Protein AF-A0A1X7KPB6-F1 (afdb_monomer_lite)

Radius of gyration: 12.2 Å; chains: 1; bounding box: 23×16×40 Å

Structure (mmCIF, N/CA/C/O backbone):
data_AF-A0A1X7KPB6-F1
#
_entry.id   AF-A0A1X7KPB6-F1
#
loop_
_atom_site.group_PDB
_atom_site.id
_atom_site.type_symbol
_atom_site.label_atom_id
_atom_site.label_alt_id
_atom_site.label_comp_id
_atom_site.label_asym_id
_atom_site.label_entity_id
_atom_site.label_seq_id
_atom_site.pdbx_PDB_ins_code
_atom_site.Cartn_x
_atom_site.Cartn_y
_atom_site.Cartn_z
_atom_site.o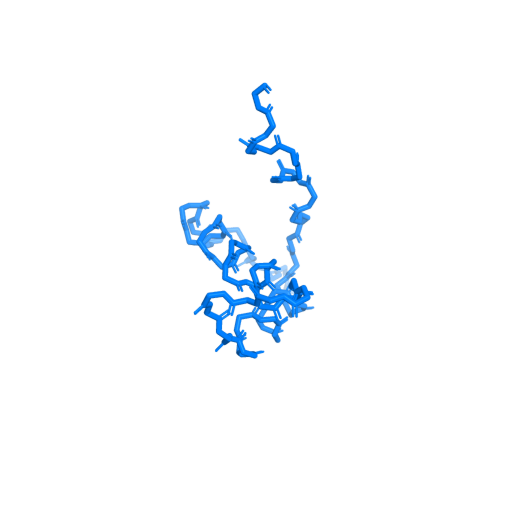ccupancy
_atom_site.B_iso_or_equiv
_atom_site.auth_seq_id
_atom_site.auth_comp_id
_atom_site.auth_asym_id
_atom_site.auth_atom_id
_atom_site.pdbx_PDB_model_num
ATOM 1 N N . MET A 1 1 ? 11.310 -8.648 -24.149 1.00 37.44 1 MET A N 1
ATOM 2 C CA . MET A 1 1 ? 11.159 -7.224 -23.780 1.00 37.44 1 MET A CA 1
ATOM 3 C C . MET A 1 1 ? 11.175 -7.142 -22.268 1.00 37.44 1 MET A C 1
ATOM 5 O O . MET A 1 1 ? 10.271 -7.687 -21.649 1.00 37.44 1 MET A O 1
ATOM 9 N N . HIS A 1 2 ? 12.220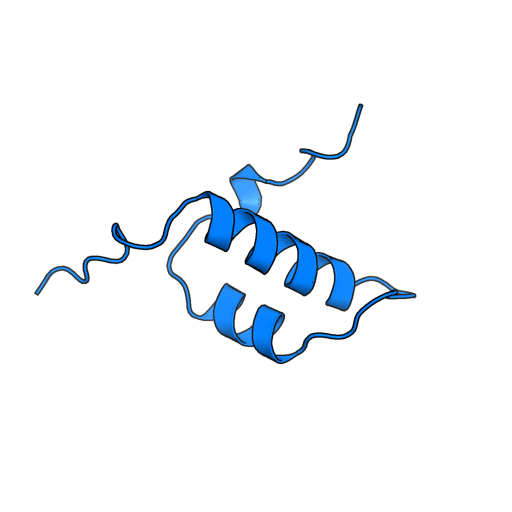 -6.554 -21.685 1.00 46.91 2 HIS A N 1
ATOM 10 C CA . HIS A 1 2 ? 12.246 -6.255 -20.255 1.00 46.91 2 HIS A CA 1
ATOM 11 C C . HIS A 1 2 ? 11.146 -5.231 -19.961 1.00 46.91 2 HIS A C 1
ATOM 13 O O . HIS A 1 2 ? 11.060 -4.197 -20.620 1.00 46.91 2 HIS A O 1
ATOM 19 N N . LYS A 1 3 ? 10.245 -5.570 -19.040 1.00 49.81 3 LYS A N 1
ATOM 20 C CA . LYS A 1 3 ? 9.175 -4.684 -18.590 1.00 49.81 3 LYS A CA 1
ATOM 21 C C . LYS A 1 3 ? 9.820 -3.679 -17.638 1.00 49.81 3 LYS A C 1
ATOM 23 O O . LYS A 1 3 ? 10.140 -4.031 -16.510 1.00 49.81 3 LYS A O 1
ATOM 28 N N . GLU A 1 4 ? 10.061 -2.464 -18.121 1.00 53.94 4 GLU A N 1
ATOM 29 C CA . GLU A 1 4 ? 10.519 -1.314 -17.331 1.00 53.94 4 GLU A CA 1
ATOM 30 C C . GLU A 1 4 ? 9.455 -0.972 -16.266 1.00 53.94 4 GLU A C 1
ATOM 32 O O . GLU A 1 4 ? 8.640 -0.071 -16.432 1.00 53.94 4 GLU A O 1
ATOM 37 N N . MET A 1 5 ? 9.409 -1.728 -15.165 1.00 53.31 5 MET A N 1
ATOM 38 C CA . MET A 1 5 ? 8.688 -1.335 -13.940 1.00 53.31 5 MET A CA 1
ATOM 39 C C . MET A 1 5 ? 9.508 -0.334 -13.105 1.00 53.31 5 MET A C 1
ATOM 41 O O . MET A 1 5 ? 9.074 0.102 -12.046 1.00 53.31 5 MET A O 1
ATOM 45 N N . SER A 1 6 ? 10.653 0.094 -13.646 1.00 52.09 6 SER A N 1
ATOM 46 C CA . SER A 1 6 ? 11.605 1.088 -13.141 1.00 52.09 6 SER A CA 1
ATOM 47 C C . SER A 1 6 ? 11.085 2.536 -13.143 1.00 52.09 6 SER A C 1
ATOM 49 O O . SER A 1 6 ? 11.743 3.410 -12.587 1.00 52.09 6 SER A O 1
ATOM 51 N N . ALA A 1 7 ? 9.929 2.817 -13.757 1.00 61.81 7 ALA A N 1
ATOM 52 C CA . ALA A 1 7 ? 9.453 4.188 -13.970 1.00 61.81 7 ALA A CA 1
ATOM 53 C C . ALA A 1 7 ? 8.479 4.718 -12.901 1.00 61.81 7 ALA A C 1
ATOM 55 O O . ALA A 1 7 ? 8.114 5.892 -12.956 1.00 61.81 7 ALA A O 1
ATOM 56 N N . LEU A 1 8 ? 8.023 3.892 -11.949 1.00 74.38 8 LEU A N 1
ATOM 57 C CA . LEU A 1 8 ? 7.126 4.367 -10.891 1.00 74.38 8 LEU A CA 1
ATOM 58 C C . LEU A 1 8 ? 7.930 5.104 -9.809 1.00 74.38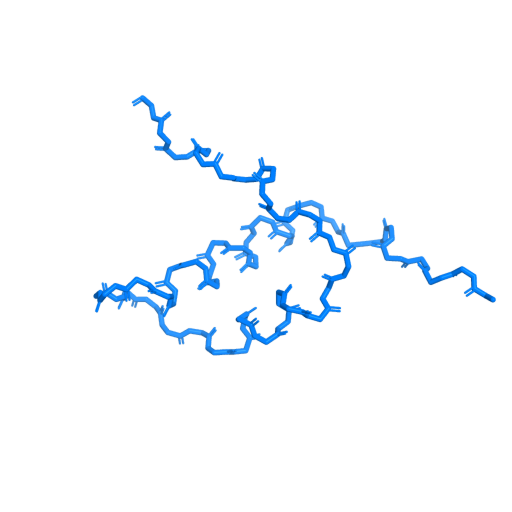 8 LEU A C 1
ATOM 60 O O . LEU A 1 8 ? 8.805 4.497 -9.190 1.00 74.38 8 LEU A O 1
ATOM 64 N N . PRO A 1 9 ? 7.638 6.389 -9.530 1.00 85.81 9 PRO A N 1
ATOM 65 C CA . PRO A 1 9 ? 8.307 7.109 -8.457 1.00 85.81 9 PRO A CA 1
ATOM 66 C C . PRO A 1 9 ? 8.082 6.426 -7.105 1.00 85.81 9 PRO A C 1
ATOM 68 O O . PRO A 1 9 ? 6.952 6.070 -6.762 1.00 85.81 9 PRO A O 1
ATOM 71 N N . THR A 1 10 ? 9.128 6.329 -6.282 1.00 82.06 10 THR A N 1
ATOM 72 C CA . THR A 1 10 ? 9.052 5.754 -4.925 1.00 82.06 10 THR A CA 1
ATOM 73 C C . THR A 1 10 ? 7.972 6.418 -4.066 1.00 82.06 10 THR A C 1
ATOM 75 O O . THR A 1 10 ? 7.300 5.753 -3.282 1.00 82.06 10 THR A O 1
ATOM 78 N N . THR A 1 11 ? 7.738 7.720 -4.258 1.00 88.88 11 THR A N 1
ATOM 79 C CA . THR A 1 11 ? 6.675 8.485 -3.585 1.00 88.88 11 THR A CA 1
ATOM 80 C C . THR A 1 11 ? 5.263 7.984 -3.919 1.00 88.88 11 THR A C 1
ATOM 82 O O . THR A 1 11 ? 4.368 8.032 -3.074 1.00 88.88 11 THR A O 1
ATOM 85 N N . MET A 1 12 ? 5.041 7.452 -5.123 1.00 92.19 12 MET A N 1
ATOM 86 C CA . MET A 1 12 ? 3.774 6.811 -5.492 1.00 92.19 12 MET A CA 1
ATOM 87 C C . MET A 1 12 ? 3.663 5.395 -4.919 1.00 92.19 12 MET A C 1
ATOM 89 O O . MET A 1 12 ? 2.577 4.966 -4.540 1.00 92.19 12 MET A O 1
ATOM 93 N N . LEU A 1 13 ? 4.781 4.674 -4.816 1.00 92.62 13 LEU A N 1
ATOM 94 C CA . LEU A 1 13 ? 4.798 3.321 -4.258 1.00 92.62 13 LEU A CA 1
ATOM 95 C C . LEU A 1 13 ? 4.504 3.323 -2.755 1.00 92.62 13 LEU A C 1
ATOM 97 O O . LEU A 1 13 ? 3.679 2.533 -2.304 1.00 92.62 13 LEU A O 1
ATOM 101 N N . ILE A 1 14 ? 5.091 4.251 -1.992 1.00 93.44 14 ILE A N 1
ATOM 102 C CA . ILE A 1 14 ? 4.817 4.355 -0.550 1.00 93.44 14 ILE A CA 1
ATOM 103 C C . ILE A 1 14 ? 3.362 4.761 -0.266 1.00 93.44 14 ILE A C 1
ATOM 105 O O . ILE A 1 14 ? 2.749 4.264 0.677 1.00 93.44 14 ILE A O 1
ATOM 109 N N . THR A 1 15 ? 2.765 5.612 -1.106 1.00 94.19 15 THR A N 1
ATOM 110 C CA . THR A 1 15 ? 1.353 6.006 -0.957 1.00 94.19 15 THR A CA 1
ATOM 111 C C . THR A 1 15 ? 0.396 4.878 -1.333 1.00 94.19 15 THR A C 1
ATOM 113 O O . THR A 1 15 ? -0.599 4.665 -0.637 1.00 94.19 15 THR A O 1
ATOM 116 N N . LEU A 1 16 ? 0.703 4.126 -2.393 1.00 95.56 16 LEU A N 1
ATOM 117 C CA . LEU A 1 16 ? -0.036 2.923 -2.766 1.00 95.56 16 LEU A CA 1
ATOM 118 C C . LEU A 1 16 ? 0.011 1.868 -1.651 1.00 95.56 16 LEU A C 1
ATOM 120 O O . LEU A 1 16 ? -1.037 1.353 -1.259 1.00 95.56 16 LEU A O 1
ATOM 124 N N . TRP A 1 17 ? 1.205 1.596 -1.116 1.00 95.62 17 TRP A N 1
ATOM 125 C CA . TRP A 1 17 ? 1.411 0.680 0.004 1.00 95.62 17 TRP A CA 1
ATOM 126 C C . TRP A 1 17 ? 0.590 1.089 1.225 1.00 95.62 17 TRP A C 1
ATOM 128 O O . TRP A 1 17 ? -0.178 0.281 1.736 1.00 95.62 17 TRP A O 1
ATOM 138 N N . ALA A 1 18 ? 0.667 2.355 1.646 1.00 95.44 18 ALA A N 1
ATOM 139 C CA . ALA A 1 18 ? -0.064 2.837 2.816 1.00 95.44 18 ALA A CA 1
ATOM 140 C C . ALA A 1 18 ? -1.583 2.623 2.679 1.00 95.44 18 ALA A C 1
ATOM 142 O O . ALA A 1 18 ? -2.224 2.127 3.603 1.00 95.44 18 ALA A O 1
ATOM 143 N N . LYS A 1 19 ? -2.159 2.927 1.507 1.00 96.75 19 LYS A N 1
ATOM 144 C CA . LYS A 1 19 ? -3.590 2.715 1.220 1.00 96.75 19 LYS A CA 1
ATOM 145 C C . LYS A 1 19 ? -3.988 1.239 1.264 1.00 96.75 19 LYS A C 1
ATOM 147 O O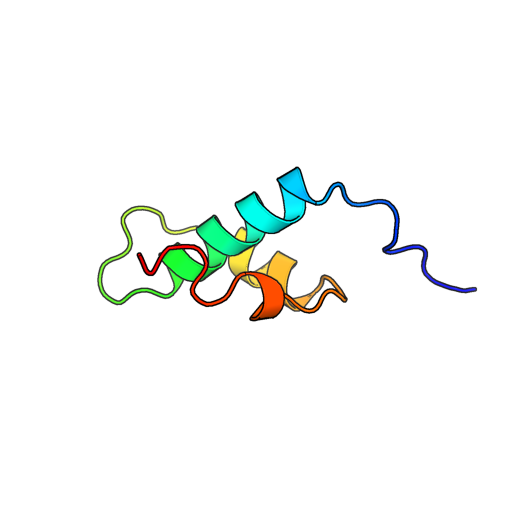 . LYS A 1 19 ? -5.033 0.903 1.822 1.00 96.75 19 LYS A O 1
ATOM 152 N N . ALA A 1 20 ? -3.187 0.368 0.653 1.00 96.62 20 ALA A N 1
ATOM 153 C CA . ALA A 1 20 ? -3.462 -1.063 0.598 1.00 96.62 20 ALA A CA 1
ATOM 154 C C . ALA A 1 20 ? -3.328 -1.720 1.982 1.00 96.62 20 ALA A C 1
ATOM 156 O O . ALA A 1 20 ? -4.203 -2.490 2.379 1.00 96.62 20 ALA A O 1
ATOM 157 N N . THR A 1 21 ? -2.283 -1.362 2.730 1.00 95.00 21 THR A N 1
ATOM 158 C CA . THR A 1 21 ? -2.046 -1.813 4.106 1.00 95.00 21 THR A CA 1
ATOM 159 C C . THR A 1 21 ? -3.172 -1.361 5.032 1.00 95.00 21 THR A C 1
ATOM 161 O O . THR A 1 21 ? -3.768 -2.205 5.700 1.00 95.00 21 THR A O 1
ATOM 164 N N . GLU A 1 22 ? -3.546 -0.076 5.006 1.00 96.44 22 GLU A N 1
ATOM 165 C CA . GLU A 1 22 ? -4.679 0.462 5.775 1.00 96.44 22 GLU A CA 1
ATOM 166 C C . GLU A 1 22 ? -5.968 -0.302 5.470 1.00 96.44 22 GLU A C 1
ATOM 168 O O . GLU A 1 22 ? -6.648 -0.757 6.381 1.00 96.44 22 GLU A O 1
ATOM 173 N N . SER A 1 23 ? -6.256 -0.545 4.187 1.00 96.81 23 SER A N 1
ATOM 174 C CA . SER A 1 23 ? -7.464 -1.257 3.749 1.00 96.81 23 SER A CA 1
ATOM 175 C C . SER A 1 23 ? -7.570 -2.690 4.278 1.00 96.81 23 SER A C 1
ATOM 177 O O . SER A 1 23 ? -8.668 -3.248 4.291 1.00 96.81 23 SER A O 1
ATOM 179 N N . SER A 1 24 ? -6.446 -3.294 4.676 1.00 90.81 24 SER A N 1
ATOM 180 C CA . SER A 1 24 ? -6.379 -4.653 5.222 1.00 90.81 24 SER A CA 1
ATOM 181 C C . SER A 1 24 ? -6.496 -4.722 6.748 1.00 90.81 24 SER A C 1
ATOM 183 O O . SER A 1 24 ? -6.607 -5.820 7.295 1.00 90.81 24 SER A O 1
ATOM 185 N N . MET A 1 25 ? -6.484 -3.579 7.442 1.00 93.50 25 MET A N 1
ATOM 186 C CA . MET A 1 25 ? -6.619 -3.535 8.897 1.00 93.50 25 MET A CA 1
ATOM 187 C C . MET A 1 25 ? -8.026 -3.956 9.341 1.00 93.50 25 MET A C 1
ATOM 189 O O . MET A 1 25 ? -8.992 -3.864 8.587 1.00 93.50 25 MET A O 1
ATOM 193 N N . GLU A 1 26 ? -8.166 -4.386 10.598 1.00 96.19 26 GLU A N 1
ATOM 194 C CA . GLU A 1 26 ? -9.460 -4.809 11.159 1.00 96.19 26 GLU A CA 1
ATOM 195 C C . GLU A 1 26 ? -10.503 -3.673 11.142 1.00 96.19 26 GLU A C 1
ATOM 197 O O . GLU A 1 26 ? -11.690 -3.893 10.889 1.00 96.19 26 GLU A O 1
ATOM 202 N N . ARG A 1 27 ? -10.054 -2.435 11.389 1.00 96.56 27 ARG A N 1
ATOM 203 C CA . ARG A 1 27 ? -10.886 -1.224 11.442 1.00 96.56 27 ARG A CA 1
ATOM 204 C C . ARG A 1 27 ? -10.267 -0.110 10.591 1.00 96.56 27 ARG A C 1
ATOM 206 O O . ARG A 1 27 ? -9.714 0.831 11.153 1.00 96.56 27 ARG A O 1
ATOM 213 N N . PRO A 1 28 ? -10.344 -0.219 9.256 1.00 96.50 28 PRO A N 1
ATOM 214 C CA . PRO A 1 28 ? -9.669 0.707 8.361 1.00 96.50 28 PRO A CA 1
ATOM 215 C C . PRO A 1 28 ? -10.368 2.073 8.354 1.00 96.50 28 PRO A C 1
ATOM 217 O O . PRO A 1 28 ? -11.593 2.145 8.217 1.00 96.50 28 PRO A O 1
ATOM 220 N N . LEU A 1 29 ? -9.594 3.153 8.436 1.00 96.88 29 LEU A N 1
ATOM 221 C CA . LEU A 1 29 ? -10.041 4.527 8.203 1.00 96.88 29 LEU A CA 1
ATOM 222 C C . LEU A 1 29 ? -10.401 4.747 6.727 1.00 96.88 29 LEU A C 1
ATOM 224 O O . LEU A 1 29 ? -11.356 5.459 6.417 1.00 96.88 29 LEU A O 1
ATOM 228 N N . LEU A 1 30 ? -9.659 4.112 5.815 1.00 96.31 30 LEU A N 1
ATOM 229 C CA . LEU A 1 30 ? -9.888 4.158 4.373 1.00 96.31 30 LEU A CA 1
ATOM 230 C C . LEU A 1 30 ? -9.955 2.743 3.794 1.00 96.31 30 LEU A C 1
ATOM 232 O O . LEU A 1 30 ? -9.068 1.927 4.017 1.00 96.31 30 LEU A O 1
ATOM 236 N N . ARG A 1 31 ? -10.988 2.476 2.988 1.00 97.69 31 ARG A N 1
ATOM 237 C CA . ARG A 1 31 ? -11.129 1.236 2.214 1.00 97.69 31 ARG A CA 1
ATOM 238 C C . ARG A 1 31 ? -10.857 1.521 0.741 1.00 97.69 31 ARG A C 1
ATOM 240 O O . ARG A 1 31 ? -11.674 2.145 0.071 1.00 97.69 31 ARG A O 1
ATOM 247 N N . ASP A 1 32 ? -9.729 1.041 0.243 1.00 97.81 32 ASP A N 1
ATOM 248 C CA . ASP A 1 32 ? -9.264 1.216 -1.131 1.00 97.81 32 ASP A CA 1
ATOM 249 C C . ASP A 1 32 ? -8.960 -0.166 -1.748 1.00 97.81 32 ASP A C 1
ATOM 251 O O . ASP A 1 32 ? -7.807 -0.604 -1.814 1.00 97.81 32 ASP A O 1
ATOM 255 N N . PRO A 1 33 ? -9.995 -0.915 -2.186 1.00 97.12 33 PRO A N 1
ATOM 256 C CA . PRO A 1 33 ? -9.799 -2.244 -2.769 1.00 97.12 33 PRO A CA 1
ATOM 257 C C . PRO A 1 33 ? -8.971 -2.194 -4.059 1.00 97.12 33 PRO A C 1
ATOM 259 O O . PRO A 1 33 ? -8.295 -3.166 -4.397 1.00 97.12 33 PRO A O 1
ATOM 262 N N . LYS A 1 34 ? -8.982 -1.055 -4.76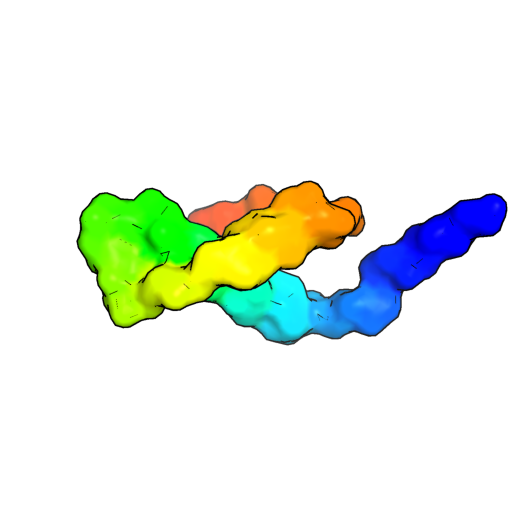5 1.00 97.38 34 LYS A N 1
ATOM 263 C CA . LYS A 1 34 ? -8.186 -0.865 -5.975 1.00 97.38 34 LYS A CA 1
ATOM 264 C C . LYS A 1 34 ? -6.702 -0.724 -5.637 1.00 97.38 34 LYS A C 1
ATOM 266 O O . LYS A 1 34 ? -5.888 -1.305 -6.346 1.00 97.38 34 LYS A O 1
ATOM 271 N N . ALA A 1 35 ? -6.339 -0.051 -4.544 1.00 96.81 35 ALA A N 1
ATOM 272 C CA . ALA A 1 35 ? -4.956 -0.033 -4.067 1.00 96.81 35 ALA A CA 1
ATOM 273 C C . ALA A 1 35 ? -4.434 -1.448 -3.766 1.00 96.81 35 ALA A C 1
ATOM 275 O O . ALA A 1 35 ? -3.327 -1.786 -4.178 1.00 96.81 35 ALA A O 1
ATOM 276 N N . VAL A 1 36 ? -5.245 -2.303 -3.131 1.00 96.88 36 VAL A N 1
ATOM 277 C CA . VAL A 1 36 ? -4.884 -3.710 -2.866 1.00 96.88 36 VAL A CA 1
ATOM 278 C C . VAL A 1 36 ? -4.663 -4.492 -4.166 1.00 96.88 36 VAL A C 1
ATOM 280 O O . VAL A 1 36 ? -3.715 -5.268 -4.269 1.00 96.88 36 VAL A O 1
ATOM 283 N N . GLU A 1 37 ? -5.524 -4.297 -5.165 1.00 97.25 37 GLU A N 1
ATOM 284 C CA . GLU A 1 37 ? -5.394 -4.926 -6.485 1.00 97.25 37 GLU A CA 1
ATOM 285 C C . GLU A 1 37 ? -4.126 -4.466 -7.218 1.00 97.25 37 GLU A C 1
ATOM 287 O O . GLU A 1 37 ? -3.365 -5.301 -7.702 1.00 97.25 37 GLU A O 1
ATOM 292 N N . ILE A 1 38 ? -3.866 -3.154 -7.254 1.00 95.00 38 ILE A N 1
ATOM 293 C CA . ILE A 1 38 ? -2.677 -2.588 -7.904 1.00 95.00 38 ILE A CA 1
ATOM 294 C C . ILE A 1 38 ? -1.410 -3.077 -7.196 1.00 95.00 38 ILE A C 1
ATOM 296 O O . ILE A 1 38 ? -0.486 -3.522 -7.868 1.00 95.00 38 ILE A O 1
ATOM 300 N N . MET A 1 39 ? -1.373 -3.066 -5.859 1.00 93.69 39 MET A N 1
ATOM 301 C CA . MET A 1 39 ? -0.219 -3.535 -5.082 1.00 93.69 39 MET A CA 1
ATOM 302 C C . MET A 1 39 ? 0.138 -4.997 -5.399 1.00 93.69 39 MET A C 1
ATOM 304 O O . MET A 1 39 ? 1.313 -5.331 -5.455 1.00 93.69 39 MET A O 1
ATOM 308 N N . LYS A 1 40 ? -0.855 -5.856 -5.676 1.00 92.88 40 LYS A N 1
ATOM 309 C CA . LYS A 1 40 ? -0.635 -7.253 -6.103 1.00 92.88 40 LYS A CA 1
ATOM 310 C C . LYS A 1 40 ? -0.156 -7.397 -7.553 1.00 92.88 40 LYS A C 1
ATOM 312 O O . LYS A 1 40 ? 0.380 -8.442 -7.905 1.00 92.88 40 LYS A O 1
ATOM 317 N N . ALA A 1 41 ? -0.406 -6.402 -8.403 1.00 92.56 41 ALA A N 1
ATOM 318 C CA . ALA A 1 41 ? -0.072 -6.429 -9.829 1.00 92.56 41 ALA A CA 1
ATOM 319 C C . ALA A 1 41 ? 1.264 -5.738 -10.159 1.00 92.56 41 ALA A C 1
ATOM 321 O O . ALA A 1 41 ? 1.821 -5.955 -11.241 1.00 92.56 41 ALA A O 1
ATOM 322 N N . VAL A 1 42 ? 1.757 -4.882 -9.260 1.00 90.62 42 VAL A N 1
ATOM 323 C CA . VAL A 1 42 ? 3.061 -4.223 -9.373 1.00 90.62 42 VAL A CA 1
ATOM 324 C C . VAL A 1 42 ? 4.151 -5.201 -8.933 1.00 90.62 42 VAL A C 1
ATOM 326 O O . VAL A 1 42 ? 4.106 -5.732 -7.829 1.00 90.62 42 VAL A O 1
ATOM 329 N N . ASP A 1 43 ? 5.147 -5.410 -9.791 1.00 88.75 43 ASP A N 1
ATOM 330 C CA . ASP A 1 43 ? 6.346 -6.193 -9.474 1.00 88.75 43 ASP A CA 1
ATOM 331 C C . ASP A 1 43 ? 7.325 -5.321 -8.676 1.00 88.75 43 ASP A C 1
ATOM 333 O O . ASP A 1 43 ? 8.275 -4.740 -9.206 1.00 88.75 43 ASP A O 1
ATOM 337 N N . PHE A 1 44 ? 7.001 -5.121 -7.403 1.00 87.69 44 PHE A N 1
ATOM 338 C CA . PHE A 1 44 ? 7.810 -4.367 -6.458 1.00 87.69 44 PHE A CA 1
ATOM 339 C C . PHE A 1 44 ? 7.751 -5.047 -5.094 1.00 87.69 44 PHE A C 1
ATOM 341 O O . PHE A 1 44 ? 6.680 -5.445 -4.631 1.00 87.69 44 PHE A O 1
ATOM 348 N N . ASP A 1 45 ? 8.901 -5.153 -4.435 1.00 90.12 45 ASP A N 1
ATOM 349 C CA . ASP A 1 45 ? 8.972 -5.668 -3.074 1.00 90.12 45 ASP A CA 1
ATOM 350 C C . ASP A 1 45 ? 8.542 -4.586 -2.076 1.00 90.12 45 ASP A C 1
ATOM 352 O O . ASP A 1 45 ? 9.328 -3.738 -1.659 1.00 90.12 45 ASP A O 1
ATOM 356 N N . PHE A 1 46 ? 7.265 -4.610 -1.696 1.00 91.56 46 PHE A N 1
ATOM 357 C CA . PHE A 1 46 ? 6.698 -3.666 -0.735 1.00 91.56 46 PHE A CA 1
ATOM 358 C C . PHE A 1 46 ? 7.137 -3.908 0.719 1.00 91.56 46 PHE A C 1
ATOM 360 O O . PHE A 1 46 ? 6.896 -3.037 1.556 1.00 91.56 46 PHE A O 1
ATOM 367 N N . SER A 1 47 ? 7.811 -5.026 1.028 1.00 90.19 47 SER A N 1
ATOM 368 C CA . SER A 1 47 ? 8.294 -5.310 2.390 1.00 90.19 47 SER A CA 1
ATOM 369 C C . SER A 1 47 ? 9.356 -4.313 2.865 1.00 90.19 47 SER A C 1
ATOM 371 O O . SER A 1 47 ? 9.539 -4.120 4.064 1.00 90.19 47 SER A O 1
ATOM 373 N N . VAL A 1 48 ? 9.993 -3.581 1.943 1.00 88.94 48 VAL A N 1
ATOM 374 C CA . VAL A 1 48 ? 10.925 -2.485 2.262 1.00 88.94 48 VAL A CA 1
ATOM 375 C C . VAL A 1 48 ? 10.276 -1.343 3.052 1.00 88.94 48 VAL A C 1
ATOM 377 O O . VAL A 1 48 ? 10.980 -0.550 3.675 1.00 88.94 48 VAL A O 1
ATOM 380 N N . PHE A 1 49 ? 8.943 -1.238 3.022 1.00 91.00 49 PHE A N 1
ATOM 381 C CA . PHE A 1 49 ? 8.183 -0.274 3.816 1.00 91.00 49 PHE A CA 1
ATOM 382 C C . PHE A 1 49 ? 7.693 -0.862 5.147 1.00 91.00 49 PHE A C 1
ATOM 384 O O . PHE A 1 49 ? 7.161 -0.129 5.981 1.00 91.00 49 PHE A O 1
ATOM 391 N N . ASP A 1 50 ? 7.877 -2.154 5.411 1.00 87.50 50 ASP A N 1
ATOM 392 C CA . ASP A 1 50 ? 7.433 -2.739 6.671 1.00 87.50 50 ASP A CA 1
ATOM 393 C C . ASP A 1 50 ? 8.196 -2.133 7.853 1.00 87.50 50 ASP A C 1
ATOM 395 O O . ASP A 1 50 ? 9.416 -1.987 7.856 1.00 87.50 50 ASP A O 1
ATOM 399 N N . GLY A 1 51 ? 7.456 -1.745 8.892 1.00 81.44 51 GLY A N 1
ATOM 400 C CA . GLY A 1 51 ? 8.041 -1.132 10.083 1.00 81.44 51 GLY A CA 1
ATOM 401 C C . GLY A 1 51 ? 8.480 0.326 9.924 1.00 81.44 51 GLY A C 1
ATOM 402 O O . GLY A 1 51 ? 8.937 0.893 10.909 1.00 81.44 51 GLY A O 1
ATOM 403 N N . CYS A 1 52 ? 8.265 0.982 8.774 1.00 76.75 52 CYS A N 1
ATOM 404 C CA . CYS A 1 52 ? 8.595 2.409 8.606 1.00 76.75 52 CYS A CA 1
ATOM 405 C C . CYS A 1 52 ? 7.836 3.358 9.563 1.00 76.75 52 CYS A C 1
ATOM 407 O O . CYS A 1 52 ? 8.219 4.512 9.731 1.00 76.75 52 CYS A O 1
ATOM 409 N N . TRP A 1 53 ? 6.781 2.864 10.215 1.00 68.38 53 TRP A N 1
ATOM 410 C CA . TRP A 1 53 ? 5.976 3.567 11.216 1.00 68.38 53 TRP A CA 1
ATOM 411 C C . TRP A 1 53 ? 6.325 3.195 12.667 1.00 68.38 53 TRP A C 1
ATOM 413 O O . TRP A 1 53 ? 5.751 3.765 13.593 1.00 68.38 53 TRP A O 1
ATOM 423 N N . LYS A 1 54 ? 7.225 2.227 12.884 1.00 60.97 54 LYS A N 1
ATOM 424 C CA . LYS A 1 54 ? 7.638 1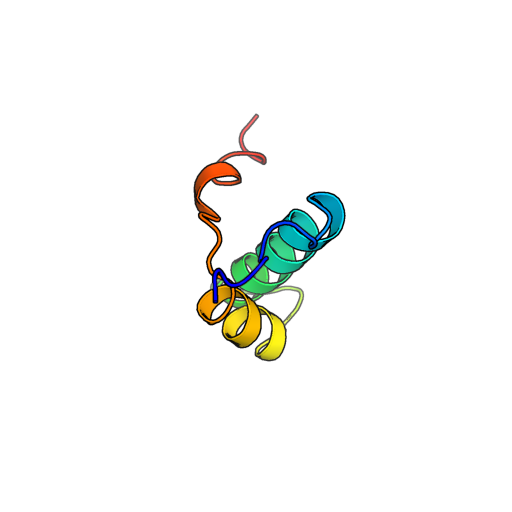.786 14.221 1.00 60.97 54 LYS A CA 1
ATOM 425 C C . LYS A 1 54 ? 8.823 2.636 14.686 1.00 60.97 54 LYS A C 1
ATOM 427 O O . LYS A 1 54 ? 9.960 2.358 14.317 1.00 60.97 54 LYS A O 1
ATOM 432 N N . SER A 1 55 ? 8.533 3.681 15.459 1.00 54.31 55 SER A N 1
ATOM 433 C CA . SER A 1 55 ? 9.501 4.407 16.299 1.00 54.31 55 SER A CA 1
ATOM 434 C C . SER A 1 55 ? 9.798 3.654 17.589 1.00 54.31 55 SER A C 1
ATOM 436 O O . SER A 1 55 ? 8.813 3.136 18.166 1.00 54.31 55 SER A O 1
#

Sequence (55 aa):
MHKEMSALPTTMLITLWAKATESSMERPLLRDPKAVEIMKAVDFDFSVFDGCWKS

Secondary structure (DSSP, 8-state):
----GGGS-HHHHHHHHHHHHHHTSSS-S---HHHHHHHHHS---GGGGTTTT--

InterPro domains:
  IPR029063 S-adenosyl-L-methionine-dependent methyltransferase superfamily [SSF53335] (9-49)

Foldseek 3Di:
DPDPLVPDDPVVVLVLLVQLVLLPDPDHPHNDVVSVVVNVVRPDDSCVCPCVVPD

Organism: NCBI:txid561720

pLDDT: mean 85.4, std 16.02, range [37.44, 97.81]